Protein AF-A0A3D2IJ37-F1 (afdb_monomer_lite)

Foldseek 3Di:
DPDLLVQQVVVDPDQLDDRPSDDPVRNVVSNCCVDPNLVQCVALDDPQGWGPFWAQQQQDQDQPQQAVCVVPVDNLSGNTHGRHGCVVVVVDADDDPVRPRGDVVVVSCCQVPVHHDYPNHDPSSD

Secondary structure (DSSP, 8-state):
--SHHHHHH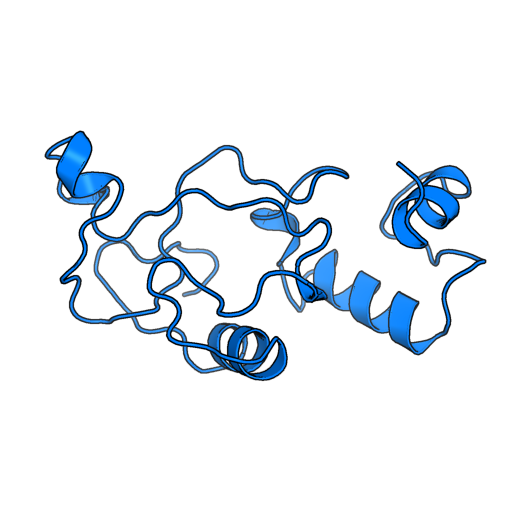TTSSSTTSPPTTS-HHHHHHHHHHHSTTT-GGGTSBTTTTB-SSEE---S-SS-SS-BHHHHH--GGGTTBEE----TTGGGSPSBSTT--BSSHHHHHHIIIII----TT--GGG-

Structure (mmCIF, N/CA/C/O backbone):
data_AF-A0A3D2IJ37-F1
#
_entry.id   AF-A0A3D2IJ37-F1
#
loop_
_atom_site.group_PDB
_atom_site.id
_atom_site.type_symbol
_atom_site.label_atom_id
_atom_site.label_alt_id
_atom_site.label_comp_id
_atom_site.label_asym_id
_atom_site.label_entity_id
_atom_site.label_seq_id
_atom_site.pdbx_PDB_ins_code
_atom_site.Cartn_x
_atom_site.Cartn_y
_atom_site.Cartn_z
_atom_site.occupancy
_atom_site.B_iso_or_equiv
_atom_site.auth_seq_id
_atom_site.auth_comp_id
_atom_site.auth_asym_id
_atom_site.auth_atom_id
_atom_site.pdbx_PDB_model_num
ATOM 1 N N . TYR A 1 1 ? 16.998 7.339 -2.394 1.00 74.50 1 TYR A N 1
ATOM 2 C CA . TYR A 1 1 ? 16.615 7.636 -3.784 1.00 74.50 1 TYR A CA 1
ATOM 3 C C . TYR A 1 1 ? 17.586 6.973 -4.756 1.00 74.50 1 TYR A C 1
ATOM 5 O O . TYR A 1 1 ? 18.330 7.658 -5.442 1.00 74.50 1 TYR A O 1
ATOM 13 N N . GLN A 1 2 ? 17.658 5.644 -4.743 1.00 88.25 2 GLN A N 1
ATOM 14 C CA . GLN A 1 2 ? 18.528 4.859 -5.634 1.00 88.25 2 GLN A CA 1
ATOM 15 C C . GLN A 1 2 ? 17.878 3.520 -6.024 1.00 88.25 2 GLN A C 1
ATOM 17 O O . GLN A 1 2 ? 18.544 2.659 -6.590 1.00 88.25 2 GLN A O 1
ATOM 22 N N . SER A 1 3 ? 16.592 3.314 -5.709 1.00 94.88 3 SER A N 1
ATOM 23 C CA . SER A 1 3 ? 15.903 2.098 -6.133 1.00 94.88 3 SER A CA 1
ATOM 24 C C . SER A 1 3 ? 15.666 2.121 -7.642 1.00 94.88 3 SER A C 1
ATOM 26 O O . SER A 1 3 ? 15.705 3.171 -8.290 1.00 94.88 3 SER A O 1
ATOM 28 N N . LYS A 1 4 ? 15.352 0.954 -8.205 1.00 96.31 4 LYS A N 1
ATOM 29 C CA . LYS A 1 4 ? 14.941 0.841 -9.607 1.00 96.31 4 LYS A CA 1
ATOM 30 C C . LYS A 1 4 ? 13.730 1.734 -9.921 1.00 96.31 4 LYS A C 1
ATOM 32 O O . LYS A 1 4 ? 13.710 2.356 -10.982 1.00 96.31 4 LYS A O 1
ATOM 37 N N . TYR A 1 5 ? 12.791 1.857 -8.974 1.00 96.75 5 TYR A N 1
ATOM 38 C CA . TYR A 1 5 ? 11.664 2.794 -9.048 1.00 96.75 5 TYR A CA 1
ATOM 39 C C . TYR A 1 5 ? 12.139 4.245 -9.166 1.00 96.75 5 TYR A C 1
ATOM 41 O O . TYR A 1 5 ? 11.708 4.942 -10.074 1.00 96.75 5 TYR A O 1
ATOM 49 N N . ASP A 1 6 ? 13.060 4.692 -8.302 1.00 96.25 6 ASP A N 1
ATOM 50 C CA . ASP A 1 6 ? 13.555 6.078 -8.310 1.00 96.25 6 ASP A CA 1
ATOM 51 C C . ASP A 1 6 ? 14.189 6.443 -9.665 1.00 96.25 6 ASP A C 1
ATOM 53 O O . ASP A 1 6 ? 13.949 7.520 -10.211 1.00 96.25 6 ASP A O 1
ATOM 57 N N . VAL A 1 7 ? 14.974 5.517 -10.225 1.00 96.75 7 VAL A N 1
ATOM 58 C CA . VAL A 1 7 ? 15.633 5.685 -11.527 1.00 96.75 7 VAL A CA 1
ATOM 59 C C . VAL A 1 7 ? 14.620 5.719 -12.673 1.00 96.75 7 VAL A C 1
ATOM 61 O O . VAL A 1 7 ? 14.793 6.508 -13.600 1.00 96.75 7 VAL A O 1
ATOM 64 N N . GLY A 1 8 ? 13.577 4.886 -12.626 1.00 96.31 8 GLY A N 1
ATOM 65 C CA . GLY A 1 8 ? 12.520 4.863 -13.641 1.00 96.31 8 GLY A CA 1
ATOM 66 C C . GLY A 1 8 ? 11.612 6.087 -13.569 1.00 96.31 8 GLY A C 1
ATOM 67 O O . GLY A 1 8 ? 11.356 6.733 -14.584 1.00 96.31 8 GLY A O 1
ATOM 68 N N . ARG A 1 9 ? 11.221 6.490 -12.354 1.00 95.62 9 ARG A N 1
ATOM 69 C CA . ARG A 1 9 ? 10.386 7.668 -12.109 1.00 95.62 9 ARG A CA 1
ATOM 70 C C . ARG A 1 9 ? 11.024 8.938 -12.664 1.00 95.62 9 ARG A C 1
ATOM 72 O O . ARG A 1 9 ? 10.310 9.755 -13.232 1.00 95.62 9 ARG A O 1
ATOM 79 N N . ALA A 1 10 ? 12.344 9.090 -12.566 1.00 96.00 10 ALA A N 1
ATOM 80 C CA 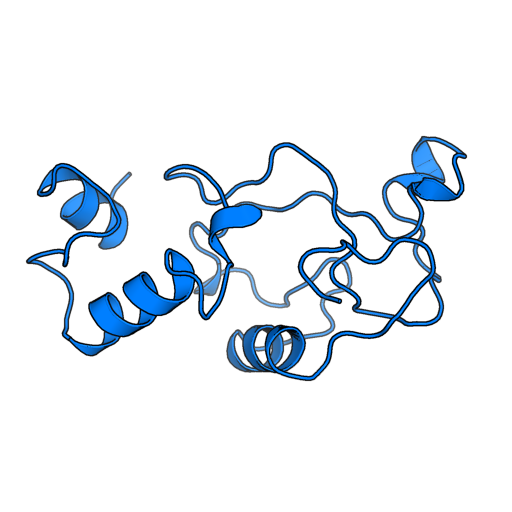. ALA A 1 10 ? 13.062 10.247 -13.104 1.00 96.00 10 ALA A CA 1
ATOM 81 C C . ALA A 1 10 ? 13.074 10.338 -14.647 1.00 96.00 10 ALA A C 1
ATOM 83 O O . ALA A 1 10 ? 13.448 11.378 -15.186 1.00 96.00 10 ALA A O 1
ATOM 84 N N . GLN A 1 11 ? 12.691 9.274 -15.362 1.00 96.50 11 GLN A N 1
ATOM 85 C CA . GLN A 1 11 ? 12.737 9.203 -16.831 1.00 96.50 11 GLN A CA 1
ATOM 86 C C . GLN A 1 11 ? 11.397 9.504 -17.510 1.00 96.50 11 GLN A C 1
ATOM 88 O O . GLN A 1 11 ? 11.342 9.592 -18.736 1.00 96.50 11 GLN A O 1
ATOM 93 N N . VAL A 1 12 ? 10.318 9.652 -16.741 1.00 96.19 12 VAL A N 1
ATOM 94 C CA . VAL A 1 12 ? 8.960 9.837 -17.267 1.00 96.19 12 VAL A CA 1
ATOM 95 C C . VAL A 1 12 ? 8.288 11.056 -16.642 1.00 96.19 12 VAL A C 1
ATOM 97 O O . VAL A 1 12 ? 8.665 11.514 -15.563 1.00 96.19 12 VAL A O 1
ATOM 100 N N . ASN A 1 13 ? 7.261 11.598 -17.293 1.00 94.81 13 ASN A N 1
ATOM 101 C CA . ASN A 1 13 ? 6.550 12.772 -16.780 1.00 94.81 13 ASN A CA 1
ATOM 102 C C . ASN A 1 13 ? 5.529 12.385 -15.698 1.00 94.81 13 ASN A C 1
ATOM 104 O O . ASN A 1 13 ? 5.376 13.108 -14.714 1.00 94.81 13 ASN A O 1
ATOM 108 N N . ASN A 1 14 ? 4.887 11.220 -15.834 1.00 90.19 14 ASN A N 1
ATOM 109 C CA . ASN A 1 14 ? 3.856 10.708 -14.924 1.00 90.19 14 ASN A CA 1
ATOM 110 C C . ASN A 1 14 ? 4.209 9.267 -14.463 1.00 90.19 14 ASN A C 1
ATOM 112 O O . ASN A 1 14 ? 4.613 8.480 -15.322 1.00 90.19 14 ASN A O 1
ATOM 116 N N . PRO A 1 15 ? 4.073 8.904 -13.163 1.00 90.00 15 PRO A N 1
ATOM 117 C CA . PRO A 1 15 ? 4.223 7.521 -12.681 1.00 90.00 15 PRO A CA 1
ATOM 118 C C . PRO A 1 15 ? 3.369 6.471 -13.415 1.00 90.00 15 PRO A C 1
ATOM 120 O O . PRO A 1 15 ? 3.772 5.308 -13.467 1.00 90.00 15 PRO A O 1
ATOM 123 N N . ASP A 1 16 ? 2.252 6.861 -14.033 1.00 88.62 16 ASP A N 1
ATOM 124 C CA . ASP A 1 16 ? 1.390 5.951 -14.800 1.00 88.62 16 ASP A CA 1
ATOM 125 C C . ASP A 1 16 ? 2.075 5.435 -16.077 1.00 88.62 16 ASP A C 1
ATOM 127 O O . ASP A 1 16 ? 1.766 4.353 -16.563 1.00 88.62 16 ASP A O 1
ATOM 131 N N . GLN A 1 17 ? 3.057 6.167 -16.614 1.00 94.50 17 GLN A N 1
ATOM 132 C CA . GLN A 1 17 ? 3.789 5.752 -17.814 1.00 94.50 17 GLN A CA 1
ATOM 133 C C . GLN A 1 17 ? 4.710 4.569 -17.521 1.00 94.50 17 GLN A C 1
ATOM 135 O O . GLN A 1 17 ? 5.298 4.489 -16.443 1.00 94.50 17 GLN A O 1
ATOM 140 N N . ASP A 1 18 ? 4.892 3.680 -18.494 1.00 97.31 18 ASP A N 1
ATOM 141 C CA . ASP A 1 18 ? 5.876 2.603 -18.394 1.00 97.31 18 ASP A CA 1
ATOM 142 C C . ASP A 1 18 ? 7.278 3.155 -18.143 1.00 97.31 18 ASP A C 1
ATOM 144 O O . ASP A 1 18 ? 7.738 4.093 -18.801 1.00 97.31 18 ASP A O 1
ATOM 148 N N . PHE A 1 19 ? 7.968 2.560 -17.174 1.00 98.06 19 PHE A N 1
ATOM 149 C CA . PHE A 1 19 ? 9.339 2.924 -16.862 1.00 98.06 19 PHE A CA 1
ATOM 150 C C . PHE A 1 19 ? 10.269 2.177 -17.825 1.00 98.06 19 PHE A C 1
ATOM 152 O O . PHE A 1 19 ? 10.226 0.945 -17.867 1.00 98.06 19 PHE A O 1
ATOM 159 N N . PRO A 1 20 ? 11.152 2.867 -18.574 1.00 97.62 20 PRO A N 1
ATOM 160 C CA . PRO A 1 20 ? 12.016 2.212 -19.562 1.00 97.62 20 PRO A CA 1
ATOM 161 C C . PRO A 1 20 ? 12.990 1.186 -18.971 1.00 97.62 20 PRO A C 1
ATOM 163 O O . PRO A 1 20 ? 13.501 0.327 -19.682 1.00 97.62 20 PRO A O 1
ATOM 166 N N . ASN A 1 21 ? 13.288 1.296 -17.674 1.00 97.69 21 ASN A N 1
ATOM 167 C CA . ASN A 1 21 ? 14.170 0.382 -16.955 1.00 97.69 21 ASN A CA 1
ATOM 168 C C . ASN A 1 21 ? 13.420 -0.767 -16.263 1.00 97.69 21 ASN A C 1
ATOM 170 O O . ASN A 1 21 ? 14.074 -1.596 -15.632 1.00 97.69 21 ASN A O 1
ATOM 174 N N . TYR A 1 22 ? 12.090 -0.807 -16.328 1.00 98.25 22 TYR A N 1
ATOM 175 C CA . TYR A 1 22 ? 11.274 -1.907 -15.818 1.00 98.25 22 TYR A CA 1
ATOM 176 C C . TYR A 1 22 ? 11.114 -2.993 -16.888 1.00 98.25 22 TYR A C 1
ATOM 178 O O . TYR A 1 22 ? 11.121 -2.724 -18.085 1.00 98.25 22 TYR A O 1
ATOM 186 N N . SER A 1 23 ? 10.984 -4.235 -16.438 1.00 98.56 23 SER A N 1
ATOM 187 C CA . SER A 1 23 ? 10.460 -5.338 -17.238 1.00 98.56 23 SER A CA 1
ATOM 188 C C . SER A 1 23 ? 8.955 -5.175 -17.455 1.00 98.56 23 SER A C 1
ATOM 190 O O . SER A 1 23 ? 8.289 -4.430 -16.732 1.00 98.56 23 SER A O 1
ATOM 192 N N . ASP A 1 24 ? 8.402 -5.939 -18.395 1.00 98.31 24 ASP A N 1
ATOM 193 C CA . ASP A 1 24 ? 6.961 -5.953 -18.663 1.00 98.31 24 ASP A CA 1
ATOM 194 C C . ASP A 1 24 ? 6.145 -6.313 -17.410 1.00 98.31 24 ASP A C 1
ATOM 196 O O . ASP A 1 24 ? 5.110 -5.706 -17.151 1.00 98.31 24 ASP A O 1
ATOM 200 N N . LEU A 1 25 ? 6.632 -7.248 -16.582 1.00 98.19 25 LEU A N 1
ATOM 201 C CA . LEU A 1 25 ? 5.961 -7.633 -15.335 1.00 98.19 25 LEU A CA 1
ATOM 202 C C . LEU A 1 25 ? 6.015 -6.533 -14.271 1.00 98.19 25 LEU A C 1
ATOM 204 O O . LEU A 1 25 ? 5.038 -6.327 -13.555 1.00 98.19 25 LEU A O 1
ATOM 208 N N . GLU A 1 26 ? 7.127 -5.806 -14.167 1.00 98.12 26 GLU A N 1
ATOM 209 C CA . GLU A 1 26 ? 7.234 -4.687 -13.225 1.00 98.12 26 GLU A CA 1
ATOM 210 C C . GLU A 1 26 ? 6.342 -3.516 -13.653 1.00 98.12 26 GLU A C 1
ATOM 212 O O . GLU A 1 26 ? 5.714 -2.887 -12.802 1.00 98.12 26 GLU A O 1
ATOM 217 N N . ASN A 1 27 ? 6.241 -3.238 -14.958 1.00 98.00 27 ASN A N 1
ATOM 218 C CA . ASN A 1 27 ? 5.307 -2.235 -15.473 1.00 98.00 27 ASN A CA 1
ATOM 219 C C . ASN A 1 27 ? 3.848 -2.676 -15.304 1.00 98.00 27 ASN A C 1
ATOM 221 O O . ASN A 1 27 ? 3.032 -1.859 -14.892 1.00 98.00 27 ASN A O 1
ATOM 225 N N . LEU A 1 28 ? 3.531 -3.960 -15.500 1.00 96.81 28 LEU A N 1
ATOM 226 C CA . LEU A 1 28 ? 2.199 -4.500 -15.218 1.00 96.81 28 LEU A CA 1
ATOM 227 C C . LEU A 1 28 ? 1.826 -4.365 -13.733 1.00 96.81 28 LEU A C 1
ATOM 229 O O . LEU A 1 28 ? 0.731 -3.916 -13.410 1.00 96.81 28 LEU A O 1
ATOM 233 N N . GLY A 1 29 ? 2.732 -4.724 -12.819 1.00 96.44 29 GLY A N 1
ATOM 234 C CA . GLY A 1 29 ? 2.508 -4.549 -11.382 1.00 96.44 29 GLY A CA 1
ATOM 235 C C . GLY A 1 29 ? 2.333 -3.076 -11.003 1.00 96.44 29 GLY A C 1
ATOM 236 O O . GLY A 1 29 ? 1.447 -2.738 -10.221 1.00 96.44 29 GLY A O 1
ATOM 237 N N . LYS A 1 30 ? 3.126 -2.185 -11.610 1.00 95.81 30 LYS A N 1
ATOM 238 C CA . LYS A 1 30 ? 2.992 -0.731 -11.455 1.00 95.81 30 LYS A CA 1
ATOM 239 C C . LYS A 1 30 ? 1.630 -0.233 -11.949 1.00 95.81 30 LYS A C 1
ATOM 241 O O . LYS A 1 30 ? 0.996 0.548 -11.252 1.00 95.81 30 LYS A O 1
ATOM 246 N N . ASP A 1 31 ? 1.173 -0.687 -13.111 1.00 95.44 31 ASP A N 1
ATOM 247 C CA . ASP A 1 31 ? -0.140 -0.330 -13.660 1.00 95.44 31 ASP A CA 1
ATOM 248 C C . ASP A 1 31 ? -1.283 -0.794 -12.746 1.00 95.44 31 ASP A C 1
ATOM 250 O O . ASP A 1 31 ? -2.199 -0.030 -12.467 1.00 95.44 31 ASP A O 1
ATOM 254 N N . ILE A 1 32 ? -1.193 -1.995 -12.167 1.00 95.25 32 ILE A N 1
ATOM 255 C CA . ILE A 1 32 ? -2.165 -2.460 -11.162 1.00 95.25 32 ILE A CA 1
ATOM 256 C C . ILE A 1 32 ? -2.132 -1.576 -9.906 1.00 95.25 32 ILE A C 1
ATOM 258 O O . ILE A 1 32 ? -3.185 -1.267 -9.353 1.00 95.25 32 ILE A O 1
ATOM 262 N N . PHE A 1 33 ? -0.939 -1.171 -9.463 1.00 95.81 33 PHE A N 1
ATOM 263 C CA . PHE A 1 33 ? -0.746 -0.376 -8.251 1.00 95.81 33 PHE A CA 1
ATOM 264 C C . PHE A 1 33 ? -1.292 1.055 -8.371 1.00 95.81 33 PHE A C 1
ATOM 266 O O . PHE A 1 33 ? -1.938 1.549 -7.445 1.00 95.81 33 PHE A O 1
ATOM 273 N N . PHE A 1 34 ? -0.994 1.731 -9.486 1.00 92.94 34 PHE A N 1
ATOM 274 C CA . PHE A 1 34 ? -1.403 3.118 -9.741 1.00 92.94 34 PHE A CA 1
ATOM 275 C C . PHE A 1 34 ? -2.772 3.228 -10.425 1.00 92.94 34 PHE A C 1
ATOM 277 O O . PHE A 1 34 ? -3.438 4.254 -10.299 1.00 92.94 34 PHE A O 1
ATOM 284 N N . GLY A 1 35 ? -3.200 2.184 -11.132 1.00 86.25 35 GLY A N 1
ATOM 285 C CA . GLY A 1 35 ? -4.485 2.117 -11.812 1.00 86.25 35 GLY A CA 1
ATOM 286 C C . GLY A 1 35 ? -5.634 1.664 -10.908 1.00 86.25 35 GLY A C 1
ATOM 287 O O . GLY A 1 35 ? -5.451 1.185 -9.791 1.00 86.25 35 GLY A O 1
ATOM 288 N N . GLY A 1 36 ? -6.853 1.748 -11.444 1.00 79.56 36 GLY A N 1
ATOM 289 C CA . GLY A 1 36 ? -8.097 1.459 -10.715 1.00 79.56 36 GLY A CA 1
ATOM 290 C C . GLY A 1 36 ? -8.410 -0.023 -10.485 1.00 79.56 36 GLY A C 1
ATOM 291 O O . GLY A 1 36 ? -9.559 -0.366 -10.235 1.00 79.56 36 GLY A O 1
ATOM 292 N N . ARG A 1 37 ? -7.436 -0.926 -10.672 1.00 82.00 37 ARG A N 1
ATOM 293 C CA . ARG A 1 37 ? -7.627 -2.366 -10.426 1.00 82.00 37 ARG A CA 1
ATOM 294 C C . ARG A 1 37 ? -7.133 -2.777 -9.046 1.00 82.00 37 ARG A C 1
ATOM 296 O O . ARG A 1 37 ? -7.781 -3.598 -8.409 1.00 82.00 37 ARG A O 1
ATOM 303 N N . GLY A 1 38 ? -5.973 -2.267 -8.634 1.00 83.56 38 GLY A N 1
ATOM 304 C CA . GLY A 1 38 ? -5.429 -2.494 -7.298 1.00 83.56 38 GLY A CA 1
ATOM 305 C C . GLY A 1 38 ? -5.699 -1.340 -6.335 1.00 83.56 38 GLY A C 1
ATOM 306 O O . GLY A 1 38 ? -5.652 -1.562 -5.130 1.00 83.56 38 GLY A O 1
ATOM 307 N N . ASP A 1 39 ? -5.933 -0.122 -6.847 1.00 88.56 39 ASP A N 1
ATOM 308 C CA . ASP A 1 39 ? -6.205 1.104 -6.074 1.00 88.56 39 ASP A CA 1
ATOM 309 C C . ASP A 1 39 ? -5.209 1.383 -4.928 1.00 88.56 39 ASP A C 1
ATOM 311 O O . ASP A 1 39 ? -5.454 2.184 -4.022 1.00 88.56 39 ASP A O 1
ATOM 315 N N . CYS A 1 40 ? -4.020 0.777 -4.985 1.00 95.12 40 CYS A N 1
ATOM 316 C CA . CYS A 1 40 ? -3.032 0.824 -3.913 1.00 95.12 40 CYS A CA 1
ATOM 317 C C . CYS A 1 40 ? -2.532 2.259 -3.694 1.00 95.12 40 CYS A C 1
ATOM 319 O O . CYS A 1 40 ? -2.347 2.707 -2.557 1.00 95.12 40 CYS A O 1
ATOM 321 N N . ALA A 1 41 ? -2.366 3.002 -4.793 1.00 94.25 41 ALA A N 1
ATOM 322 C CA . ALA A 1 41 ? -1.921 4.390 -4.798 1.00 94.25 41 ALA A CA 1
ATOM 323 C C . ALA A 1 41 ? -2.922 5.377 -4.165 1.00 94.25 41 ALA A C 1
ATOM 325 O O . ALA A 1 41 ? -2.528 6.506 -3.871 1.00 94.25 41 ALA A O 1
ATOM 326 N N . GLN A 1 42 ? -4.175 4.977 -3.898 1.00 93.00 42 GLN A N 1
ATOM 327 C CA . GLN A 1 42 ? -5.144 5.817 -3.173 1.00 93.00 42 GLN A CA 1
ATOM 328 C C . GLN A 1 42 ? -4.745 6.031 -1.706 1.00 93.00 42 GLN A C 1
ATOM 330 O O . GLN A 1 42 ? -5.054 7.067 -1.119 1.00 93.00 42 GLN A O 1
ATOM 335 N N . CYS A 1 43 ? -4.043 5.059 -1.115 1.00 95.19 43 CYS A N 1
ATOM 336 C CA . CYS A 1 43 ? -3.538 5.131 0.257 1.00 95.19 43 CYS A CA 1
ATOM 337 C C . CYS A 1 43 ? -2.010 5.271 0.291 1.00 95.19 43 CYS A C 1
ATOM 339 O O . CYS A 1 43 ? -1.472 6.030 1.096 1.00 95.19 43 CYS A O 1
ATOM 341 N N . HIS A 1 44 ? -1.296 4.579 -0.598 1.00 96.00 44 HIS A N 1
ATOM 342 C CA . HIS A 1 44 ? 0.162 4.630 -0.700 1.00 96.00 44 HIS A CA 1
ATOM 343 C C . HIS A 1 44 ? 0.608 5.712 -1.683 1.00 96.00 44 HIS A C 1
ATOM 345 O O . HIS A 1 44 ? 1.092 5.437 -2.780 1.00 96.00 44 HIS A O 1
ATOM 351 N N . THR A 1 45 ? 0.430 6.961 -1.266 1.00 92.12 45 THR A N 1
ATOM 352 C CA . THR A 1 45 ? 0.598 8.133 -2.129 1.00 92.12 45 THR A CA 1
ATOM 353 C C . THR A 1 45 ? 2.051 8.599 -2.240 1.00 92.12 45 THR A C 1
ATOM 355 O O . THR A 1 45 ? 2.908 8.243 -1.421 1.00 92.12 45 THR A O 1
ATOM 358 N N . SER A 1 46 ? 2.305 9.493 -3.206 1.00 90.12 46 SER A N 1
ATOM 359 C CA . SER A 1 46 ? 3.617 10.085 -3.516 1.00 90.12 46 SER A CA 1
ATOM 360 C C . SER A 1 46 ? 4.692 9.053 -3.881 1.00 90.12 46 SER A C 1
ATOM 362 O O . SER A 1 46 ? 4.506 7.847 -3.758 1.00 90.12 46 SER A O 1
ATOM 364 N N . ASP A 1 47 ? 5.884 9.521 -4.250 1.00 92.31 47 ASP A N 1
ATOM 365 C CA . ASP A 1 47 ? 7.030 8.630 -4.464 1.00 92.31 47 ASP A CA 1
ATOM 366 C C . ASP A 1 47 ? 7.550 8.000 -3.157 1.00 92.31 47 ASP A C 1
ATOM 368 O O . ASP A 1 47 ? 8.463 7.176 -3.184 1.00 92.31 47 ASP A O 1
ATOM 372 N N . LEU A 1 48 ? 7.024 8.378 -1.987 1.00 93.44 48 LEU A N 1
ATOM 373 C CA . LEU A 1 48 ? 7.345 7.739 -0.709 1.00 93.44 48 LEU A CA 1
ATOM 374 C C . LEU A 1 48 ? 6.386 6.599 -0.345 1.00 93.44 48 LEU A C 1
ATOM 376 O O . LEU A 1 48 ? 6.678 5.881 0.613 1.00 93.44 48 LEU A O 1
ATOM 380 N N . PHE A 1 49 ? 5.296 6.403 -1.096 1.00 96.31 49 PHE A N 1
ATOM 381 C CA . PHE A 1 49 ? 4.294 5.355 -0.862 1.00 96.31 49 PHE A CA 1
ATOM 382 C C . PHE A 1 49 ? 3.752 5.335 0.568 1.00 96.31 49 PHE A C 1
ATOM 384 O O . PHE A 1 49 ? 3.589 4.277 1.174 1.00 96.31 49 PHE A O 1
ATOM 391 N N . VAL A 1 50 ? 3.540 6.523 1.124 1.00 95.94 50 VAL A N 1
ATOM 392 C CA . VAL A 1 50 ? 3.091 6.754 2.498 1.00 95.94 50 VAL A CA 1
ATOM 393 C C . VAL A 1 50 ? 1.746 7.469 2.442 1.00 95.94 50 VAL A C 1
ATOM 395 O O . VAL A 1 50 ? 1.530 8.317 1.573 1.00 95.94 50 VAL A O 1
ATOM 398 N N . GLY A 1 51 ? 0.838 7.114 3.344 1.00 94.81 51 GLY A N 1
ATOM 399 C CA . GLY A 1 51 ? -0.433 7.822 3.483 1.00 94.81 51 GLY A CA 1
ATOM 400 C C . GLY A 1 51 ? -0.338 8.965 4.487 1.00 94.81 51 GLY A C 1
ATOM 401 O O . GLY A 1 51 ? 0.501 8.960 5.393 1.00 94.81 51 GLY A O 1
ATOM 402 N N . ASP A 1 52 ? -1.214 9.946 4.321 1.00 91.62 52 ASP A N 1
ATOM 403 C CA . ASP A 1 52 ? -1.387 11.098 5.208 1.00 91.62 52 ASP A CA 1
ATOM 404 C C . ASP A 1 52 ? -2.384 10.836 6.351 1.00 91.62 52 ASP A C 1
ATOM 406 O O . ASP A 1 52 ? -2.308 11.480 7.397 1.00 91.62 52 ASP A O 1
ATOM 410 N N . GLU A 1 53 ? -3.265 9.850 6.187 1.00 94.06 53 GLU A N 1
ATOM 411 C CA . GLU A 1 53 ? -4.271 9.453 7.172 1.00 94.06 53 GLU A CA 1
ATOM 412 C C . GLU A 1 53 ? -4.081 8.008 7.653 1.00 94.06 53 GLU A C 1
ATOM 414 O O . GLU A 1 53 ? -3.546 7.144 6.952 1.00 94.06 53 GLU A O 1
ATOM 419 N N . ALA A 1 54 ? -4.552 7.730 8.872 1.00 97.25 54 ALA A N 1
ATOM 420 C CA . ALA A 1 54 ? -4.665 6.366 9.371 1.00 97.25 54 ALA A CA 1
ATOM 421 C C . ALA A 1 54 ? -5.879 5.666 8.742 1.00 97.25 54 ALA A C 1
ATOM 423 O O . ALA A 1 54 ? -6.939 6.273 8.570 1.00 97.25 54 ALA A O 1
ATOM 424 N N . ARG A 1 55 ? -5.733 4.380 8.421 1.00 97.50 55 ARG A N 1
ATOM 425 C CA . ARG A 1 55 ? -6.719 3.583 7.681 1.00 97.50 55 ARG A CA 1
ATOM 426 C C . ARG A 1 55 ? -6.939 2.242 8.368 1.00 97.50 55 ARG A C 1
ATOM 428 O O . ARG A 1 55 ? -6.016 1.710 8.980 1.00 97.50 55 ARG A O 1
ATOM 435 N N . ASN A 1 56 ? -8.147 1.705 8.252 1.00 98.19 56 ASN A N 1
ATOM 436 C CA . ASN A 1 56 ? -8.452 0.326 8.615 1.00 98.19 56 ASN A CA 1
ATOM 437 C C . ASN A 1 56 ? -8.510 -0.485 7.317 1.00 98.19 56 ASN A C 1
ATOM 439 O O . ASN A 1 56 ? -9.367 -0.229 6.473 1.00 98.19 56 ASN A O 1
ATOM 443 N N . ASN A 1 57 ? -7.578 -1.423 7.150 1.00 97.31 57 ASN A N 1
ATOM 444 C CA . ASN A 1 57 ? -7.473 -2.263 5.957 1.00 97.31 57 ASN A CA 1
ATOM 445 C C . ASN A 1 57 ? -8.208 -3.609 6.089 1.00 97.31 57 ASN A C 1
ATOM 447 O O . ASN A 1 57 ? -7.991 -4.505 5.275 1.00 97.31 57 ASN A O 1
ATOM 451 N N . GLY A 1 58 ? -9.038 -3.774 7.122 1.00 97.81 58 GLY A N 1
ATOM 452 C CA . GLY A 1 58 ? -9.904 -4.935 7.294 1.00 97.81 58 GLY A CA 1
ATOM 453 C C . GLY A 1 58 ? -9.183 -6.220 7.690 1.00 97.81 58 GLY A C 1
ATOM 454 O O . GLY A 1 58 ? -9.637 -7.287 7.298 1.00 97.81 58 GLY A O 1
ATOM 455 N N . LEU A 1 59 ? -8.074 -6.159 8.439 1.00 97.56 59 LEU A N 1
ATOM 456 C CA . LEU A 1 59 ? -7.408 -7.373 8.949 1.00 97.56 59 LEU A CA 1
ATOM 457 C C . LEU A 1 59 ? -8.319 -8.222 9.844 1.00 97.56 59 LEU A C 1
ATOM 459 O O . LEU A 1 59 ? -8.220 -9.447 9.826 1.00 97.56 59 LEU A O 1
ATOM 463 N N . ASP A 1 60 ? -9.205 -7.580 10.610 1.00 97.25 60 ASP A N 1
ATOM 464 C CA . ASP A 1 60 ? -10.062 -8.243 11.588 1.00 97.25 60 ASP A CA 1
ATOM 465 C C . ASP A 1 60 ? -11.491 -7.692 11.551 1.00 97.25 60 ASP A C 1
ATOM 467 O O . ASP A 1 60 ? -11.715 -6.482 11.588 1.00 97.25 60 ASP A O 1
ATOM 471 N N . ALA A 1 61 ? -12.480 -8.590 11.573 1.00 96.38 61 ALA A N 1
ATOM 472 C CA . ALA A 1 61 ? -13.881 -8.214 11.789 1.00 96.38 61 ALA A CA 1
ATOM 473 C C . ALA A 1 61 ? -14.138 -7.753 13.238 1.00 96.38 61 ALA A C 1
ATOM 475 O O . ALA A 1 61 ? -15.037 -6.953 13.506 1.00 96.38 61 ALA A O 1
ATOM 476 N N . VAL A 1 62 ? -13.345 -8.268 14.186 1.00 97.06 62 VAL A N 1
ATOM 477 C CA . VAL A 1 62 ? -13.409 -7.937 15.614 1.00 97.06 62 VAL A CA 1
ATOM 478 C C . VAL A 1 62 ? -12.100 -7.271 16.019 1.00 97.06 62 VAL A C 1
ATOM 480 O O . VAL A 1 62 ? -11.072 -7.927 16.145 1.00 97.06 62 VAL A O 1
ATOM 483 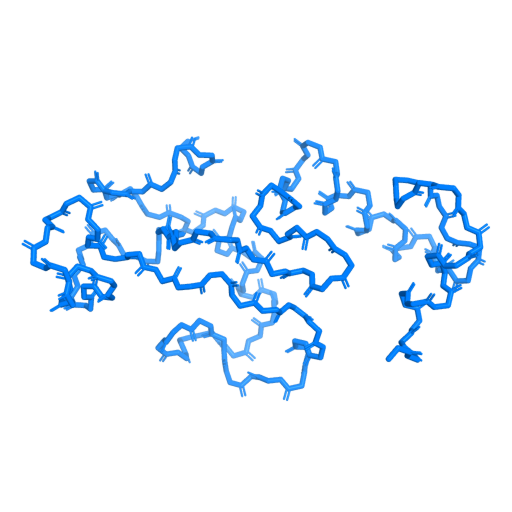N N . LEU A 1 63 ? -12.157 -5.959 16.236 1.00 97.12 63 LEU A N 1
ATOM 484 C CA . LEU A 1 63 ? -10.986 -5.135 16.528 1.00 97.12 63 LEU A CA 1
ATOM 485 C C . LEU A 1 63 ? -10.550 -5.315 17.987 1.00 9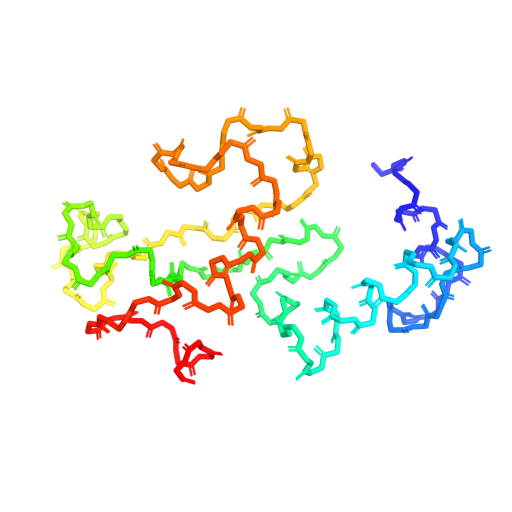7.12 63 LEU A C 1
ATOM 487 O O . LEU A 1 63 ? -11.238 -4.869 18.908 1.00 97.12 63 LEU A O 1
ATOM 491 N N . THR A 1 64 ? -9.413 -5.976 18.193 1.00 95.94 64 THR A N 1
ATOM 492 C CA . THR A 1 64 ? -8.791 -6.169 19.513 1.00 95.94 64 THR A CA 1
ATOM 493 C C . THR A 1 64 ? -7.685 -5.149 19.768 1.00 95.94 64 THR A C 1
ATOM 495 O O . THR A 1 64 ? -7.632 -4.576 20.857 1.00 95.94 64 THR A O 1
ATOM 498 N N . ASP A 1 65 ? -6.856 -4.866 18.760 1.00 97.62 65 ASP A N 1
ATOM 499 C CA . ASP A 1 65 ? -6.007 -3.678 18.722 1.00 97.62 65 ASP A CA 1
ATOM 500 C C . ASP A 1 65 ? -6.795 -2.513 18.107 1.00 97.62 65 ASP A C 1
ATOM 502 O O . ASP A 1 65 ? -7.252 -2.560 16.962 1.00 97.62 65 ASP A O 1
ATOM 506 N N . LEU A 1 66 ? -6.997 -1.457 18.896 1.00 98.12 66 LEU A N 1
ATOM 507 C CA . LEU A 1 66 ? -7.765 -0.292 18.466 1.00 98.12 66 LEU A CA 1
ATOM 508 C C . LEU A 1 66 ? -6.922 0.707 17.664 1.00 98.12 66 LEU A C 1
ATOM 510 O O . LEU A 1 66 ? -7.501 1.646 17.114 1.00 98.12 66 LEU A O 1
ATOM 514 N N . GLY A 1 67 ? -5.598 0.536 17.584 1.00 98.00 67 GLY A N 1
ATOM 515 C CA . GLY A 1 67 ? -4.711 1.440 16.859 1.00 98.00 67 GLY A CA 1
ATOM 516 C C . GLY A 1 67 ? -4.901 2.896 17.293 1.00 98.00 67 GLY A C 1
ATOM 517 O O . GLY A 1 67 ? -4.826 3.227 18.480 1.00 98.00 67 GLY A O 1
ATOM 518 N N . LEU A 1 68 ? -5.196 3.779 16.335 1.00 98.38 68 LEU A N 1
ATOM 519 C CA . LEU A 1 68 ? -5.469 5.197 16.591 1.00 98.38 68 LEU A CA 1
ATOM 520 C C . LEU A 1 68 ? -6.602 5.415 17.612 1.00 98.38 68 LEU A C 1
ATOM 522 O O . LEU A 1 68 ? -6.507 6.331 18.430 1.00 98.38 68 LEU A O 1
ATOM 526 N N . GLY A 1 69 ? -7.628 4.559 17.624 1.00 98.38 69 GLY A N 1
ATOM 527 C CA . GLY A 1 69 ? -8.752 4.651 18.559 1.00 98.38 69 GLY A CA 1
ATOM 528 C C . GLY A 1 69 ? -8.342 4.541 20.031 1.00 98.38 69 GLY A C 1
ATOM 529 O O . GLY A 1 69 ? -8.921 5.223 20.876 1.00 98.38 69 GLY A O 1
ATOM 530 N N . ALA A 1 70 ? -7.287 3.779 20.351 1.00 98.31 70 ALA A N 1
ATOM 531 C CA . ALA A 1 70 ? -6.749 3.715 21.716 1.00 98.31 70 ALA A CA 1
ATOM 532 C C . ALA A 1 70 ? -6.106 5.040 22.163 1.00 98.31 70 ALA A C 1
ATOM 534 O O . ALA A 1 70 ? -6.046 5.325 23.358 1.00 98.31 70 ALA A O 1
ATOM 535 N N . VAL A 1 71 ? -5.626 5.848 21.213 1.00 98.06 71 VAL A N 1
ATOM 536 C CA . VAL A 1 71 ? -4.981 7.141 21.478 1.00 98.06 71 VAL A CA 1
ATOM 537 C C . VAL A 1 71 ? -6.013 8.264 21.550 1.00 98.06 71 VAL A C 1
ATOM 539 O O . VAL A 1 71 ? -5.938 9.113 22.436 1.00 98.06 71 VAL A O 1
ATOM 542 N N . THR A 1 72 ? -6.973 8.287 20.621 1.00 98.31 72 THR A N 1
ATOM 543 C CA . THR A 1 72 ? -7.965 9.369 20.516 1.00 98.31 72 THR A CA 1
ATOM 544 C C . THR A 1 72 ? -9.170 9.169 21.435 1.00 98.31 72 THR A C 1
ATOM 546 O O . THR A 1 72 ? -9.826 10.144 21.799 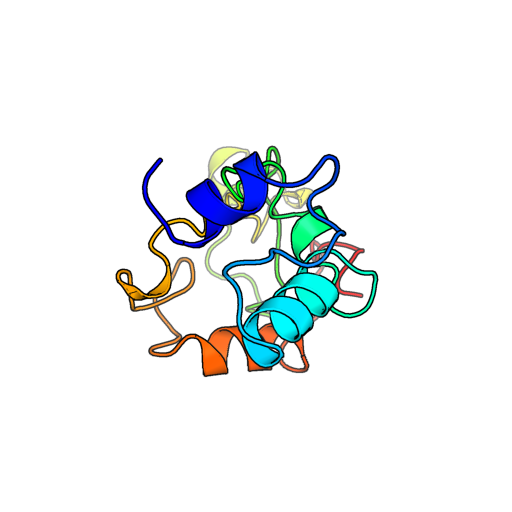1.00 98.31 72 THR A O 1
ATOM 549 N N . GLY A 1 73 ? -9.489 7.922 21.799 1.00 97.94 73 GLY A N 1
ATOM 550 C CA . GLY A 1 73 ? -10.714 7.556 22.516 1.00 97.94 73 GLY A CA 1
ATOM 551 C C . GLY A 1 73 ? -11.987 7.623 21.661 1.00 97.94 73 GLY A C 1
ATOM 552 O O . GLY A 1 73 ? -13.086 7.440 22.184 1.00 97.94 73 GLY A O 1
ATOM 553 N N . ASN A 1 74 ? -11.866 7.891 20.358 1.00 98.12 74 ASN A N 1
ATOM 554 C CA . ASN A 1 74 ? -12.986 7.957 19.428 1.00 98.12 74 ASN A CA 1
ATOM 555 C C . ASN A 1 74 ? -13.195 6.599 18.749 1.00 98.12 74 ASN A C 1
ATOM 557 O O . ASN A 1 74 ? -12.320 6.114 18.036 1.00 98.12 74 ASN A O 1
ATOM 561 N N . ALA A 1 75 ? -14.386 6.020 18.901 1.00 97.69 75 ALA A N 1
ATOM 562 C CA . ALA A 1 75 ? -14.717 4.724 18.310 1.00 97.69 75 ALA A CA 1
ATOM 563 C C . ALA A 1 75 ? -14.620 4.706 16.772 1.00 97.69 75 ALA A C 1
ATOM 565 O O . ALA A 1 75 ? -14.352 3.655 16.196 1.00 97.69 75 ALA A O 1
ATOM 566 N N . ASN A 1 76 ? -14.770 5.860 16.109 1.00 97.38 76 ASN A N 1
ATOM 567 C CA . ASN A 1 76 ? -14.605 5.977 14.656 1.00 97.38 76 ASN A CA 1
ATOM 568 C C . ASN A 1 76 ? -13.145 5.814 14.196 1.00 97.38 76 ASN A C 1
ATOM 570 O O . ASN A 1 76 ? -12.902 5.720 12.994 1.00 97.38 76 ASN A O 1
ATOM 574 N N . ASP A 1 77 ? -12.181 5.791 15.119 1.00 98.31 77 ASP A N 1
ATOM 575 C CA . ASP A 1 77 ? -10.758 5.584 14.831 1.00 98.31 77 ASP A CA 1
ATOM 576 C C . ASP A 1 77 ? -10.266 4.174 15.177 1.00 98.31 77 ASP A C 1
ATOM 578 O O . ASP A 1 77 ? -9.093 3.862 14.964 1.00 98.31 77 ASP A O 1
ATOM 582 N N . ASN A 1 78 ? -11.147 3.310 15.686 1.00 98.50 78 ASN A N 1
ATOM 583 C CA . ASN A 1 78 ? -10.787 1.944 16.048 1.00 98.50 78 ASN A CA 1
ATOM 584 C C . ASN A 1 78 ? -10.258 1.172 14.835 1.00 98.50 78 ASN A C 1
ATOM 586 O O . ASN A 1 78 ? -10.839 1.234 13.752 1.00 98.50 78 ASN A O 1
ATOM 590 N N . GLY A 1 79 ? -9.166 0.433 15.029 1.00 98.19 79 GLY A N 1
ATOM 591 C CA . GLY A 1 79 ? -8.542 -0.402 13.999 1.00 98.19 79 GLY A CA 1
ATOM 592 C C . GLY A 1 79 ? -7.825 0.390 12.905 1.00 98.19 79 GLY A C 1
ATOM 593 O O . GLY A 1 79 ? -7.348 -0.201 11.939 1.00 98.19 79 GLY A O 1
ATOM 594 N N . LYS A 1 80 ? -7.744 1.724 13.020 1.00 98.56 80 LYS A N 1
ATOM 595 C CA . LYS A 1 80 ? -6.990 2.539 12.069 1.00 98.56 80 LYS A CA 1
ATOM 596 C C . LYS A 1 80 ? -5.518 2.576 12.447 1.00 98.56 80 LYS A C 1
ATOM 598 O O . LYS A 1 80 ? -5.159 2.975 13.556 1.00 98.56 80 LYS A O 1
ATOM 603 N N . PHE A 1 81 ? -4.666 2.267 11.479 1.00 98.50 81 PHE A N 1
ATOM 604 C CA . PHE A 1 81 ? -3.216 2.342 11.604 1.00 98.50 81 PHE A CA 1
ATOM 605 C C . PHE A 1 81 ? -2.636 3.281 10.560 1.00 98.50 81 PHE A C 1
ATOM 607 O O . PHE A 1 81 ? -3.226 3.530 9.508 1.00 98.50 81 PHE A O 1
ATOM 614 N N . LYS A 1 82 ? -1.457 3.826 10.856 1.00 97.19 82 LYS A N 1
ATOM 615 C CA . LYS A 1 82 ? -0.719 4.645 9.898 1.00 97.19 82 LYS A CA 1
ATOM 616 C C . LYS A 1 82 ? -0.414 3.823 8.643 1.00 97.19 82 LYS A C 1
ATOM 618 O O . LYS A 1 82 ? 0.155 2.739 8.745 1.00 97.19 82 LYS A O 1
ATOM 623 N N . VAL A 1 83 ? -0.686 4.390 7.471 1.00 97.31 83 VAL A N 1
ATOM 624 C CA . VAL A 1 83 ? -0.230 3.829 6.196 1.00 97.31 83 VAL A CA 1
ATOM 625 C C . VAL A 1 83 ? 1.278 4.064 6.065 1.00 97.31 83 VAL A C 1
ATOM 627 O O . VAL A 1 83 ? 1.731 5.167 5.749 1.00 97.31 83 VAL A O 1
ATOM 630 N N . GLY A 1 84 ? 2.067 3.040 6.395 1.00 95.50 84 GLY A N 1
ATOM 631 C CA . GLY A 1 84 ? 3.529 3.071 6.333 1.00 95.50 84 GLY A CA 1
ATOM 632 C C . GLY A 1 84 ? 4.072 3.195 4.906 1.00 95.50 84 GLY A C 1
ATOM 633 O O . GLY A 1 84 ? 3.380 2.899 3.936 1.00 95.50 84 GLY A O 1
ATOM 634 N N . SER A 1 85 ? 5.329 3.634 4.785 1.00 96.56 85 SER A N 1
ATOM 635 C CA . SER A 1 85 ? 6.021 3.661 3.491 1.00 96.56 85 SER A CA 1
ATOM 636 C C . SER A 1 85 ? 6.269 2.240 2.989 1.00 96.56 85 SER A C 1
ATOM 638 O O . SER A 1 85 ? 6.717 1.393 3.756 1.00 96.56 85 SER A O 1
ATOM 640 N N . LEU A 1 86 ? 6.068 2.012 1.689 1.00 97.69 86 LEU A N 1
ATOM 641 C CA . LEU A 1 86 ? 6.428 0.751 1.026 1.00 97.69 86 LEU A CA 1
ATOM 642 C C . LEU A 1 86 ? 7.882 0.711 0.525 1.00 97.69 86 LEU A C 1
ATOM 644 O O . LEU A 1 86 ? 8.306 -0.240 -0.135 1.00 97.69 86 LEU A O 1
ATOM 648 N N . ARG A 1 87 ? 8.690 1.737 0.814 1.00 96.75 87 ARG A N 1
ATOM 649 C CA . ARG A 1 87 ? 10.113 1.706 0.462 1.00 96.75 87 ARG A CA 1
ATOM 650 C C . ARG A 1 87 ? 10.827 0.644 1.292 1.00 96.75 87 ARG A C 1
ATOM 652 O O . ARG A 1 87 ? 10.783 0.683 2.515 1.00 96.75 87 ARG A O 1
ATOM 659 N N . ASN A 1 88 ? 11.550 -0.240 0.604 1.00 96.38 88 ASN A N 1
ATOM 660 C CA . ASN A 1 88 ? 12.224 -1.409 1.180 1.00 96.38 88 ASN A CA 1
ATOM 661 C C . ASN A 1 88 ? 11.274 -2.455 1.782 1.00 96.38 88 ASN A C 1
ATOM 663 O O . ASN A 1 88 ? 11.734 -3.255 2.588 1.00 96.38 88 ASN A O 1
ATOM 667 N N . ILE A 1 89 ? 9.990 -2.472 1.401 1.00 97.81 89 ILE A N 1
ATOM 668 C CA . ILE A 1 89 ? 9.004 -3.370 2.020 1.00 97.81 89 ILE A CA 1
ATOM 669 C C . ILE A 1 89 ? 9.415 -4.849 1.942 1.00 97.81 89 ILE A C 1
ATOM 671 O O . ILE A 1 89 ? 9.253 -5.582 2.906 1.00 97.81 89 ILE A O 1
ATOM 675 N N . GLU A 1 90 ? 10.064 -5.282 0.861 1.00 96.81 90 GLU A N 1
ATOM 676 C CA . GLU A 1 90 ? 10.580 -6.654 0.712 1.00 96.81 90 GLU A CA 1
ATOM 677 C C . GLU A 1 90 ? 11.585 -7.060 1.815 1.00 96.81 90 GLU A C 1
ATOM 679 O O . GLU A 1 90 ? 11.765 -8.241 2.088 1.00 96.81 90 GLU A O 1
ATOM 684 N N . LEU A 1 91 ? 12.214 -6.095 2.496 1.00 97.25 91 LEU A N 1
ATOM 685 C CA . LEU A 1 91 ? 13.241 -6.322 3.520 1.00 97.25 91 LEU A CA 1
ATOM 686 C C . LEU A 1 91 ? 12.715 -6.228 4.959 1.00 97.25 91 LEU A C 1
ATOM 688 O O . LEU A 1 91 ? 13.511 -6.264 5.897 1.00 97.25 91 LEU A O 1
ATOM 692 N N . THR A 1 92 ? 11.407 -6.041 5.148 1.00 97.56 92 THR A N 1
ATOM 693 C CA . THR A 1 92 ? 10.821 -5.716 6.458 1.00 97.56 92 THR A CA 1
ATOM 694 C C . THR A 1 92 ? 9.756 -6.707 6.905 1.00 97.56 92 THR A C 1
ATOM 696 O O . THR A 1 92 ? 8.847 -6.316 7.629 1.00 97.56 92 THR A O 1
ATOM 699 N N . ALA A 1 93 ? 9.844 -7.965 6.469 1.00 97.00 93 ALA A N 1
ATOM 700 C CA . ALA A 1 93 ? 9.018 -9.023 7.039 1.00 97.00 93 ALA A CA 1
ATOM 701 C C . ALA A 1 93 ? 9.260 -9.146 8.567 1.00 97.00 93 ALA A C 1
ATOM 703 O O . ALA A 1 93 ? 10.386 -8.904 9.026 1.00 97.00 93 ALA A O 1
ATOM 704 N N . PRO A 1 94 ? 8.245 -9.545 9.354 1.00 98.44 94 PRO A N 1
ATOM 705 C CA . PRO A 1 94 ? 6.871 -9.829 8.930 1.00 98.44 94 PRO A CA 1
ATOM 706 C C . PRO A 1 94 ? 6.032 -8.554 8.715 1.00 98.44 94 PRO A C 1
ATOM 708 O O . PRO A 1 94 ? 6.398 -7.461 9.149 1.00 98.44 94 PRO A O 1
ATOM 711 N N . TYR A 1 95 ? 4.898 -8.691 8.030 1.00 98.62 95 TYR A N 1
ATOM 712 C CA . TYR A 1 95 ? 4.051 -7.586 7.574 1.00 98.62 95 TYR A CA 1
ATOM 713 C C . TYR A 1 95 ? 2.822 -7.362 8.457 1.00 98.62 95 TYR A C 1
ATOM 715 O O . TYR A 1 95 ? 2.401 -8.236 9.211 1.00 98.62 95 TYR A O 1
ATOM 723 N N . MET A 1 96 ? 2.197 -6.193 8.271 1.00 98.00 96 MET A N 1
ATOM 724 C CA . MET A 1 96 ? 1.102 -5.647 9.087 1.00 98.00 96 MET A CA 1
ATOM 725 C C . MET A 1 96 ? 1.547 -5.188 10.479 1.00 98.00 96 MET A C 1
ATOM 727 O O . MET A 1 96 ? 2.708 -5.313 10.859 1.00 98.00 96 MET A O 1
ATOM 731 N N . HIS A 1 97 ? 0.632 -4.564 11.223 1.00 97.69 97 HIS A N 1
ATOM 732 C CA . HIS A 1 97 ? 0.934 -3.988 12.538 1.00 97.69 97 HIS A CA 1
ATOM 733 C C . HIS A 1 97 ? 1.250 -5.049 13.604 1.00 97.69 97 HIS A C 1
ATOM 735 O O . HIS A 1 97 ? 1.920 -4.745 14.587 1.00 97.69 97 HIS A O 1
ATOM 741 N N . ASP A 1 98 ? 0.788 -6.279 13.395 1.00 97.50 98 ASP A N 1
ATOM 742 C CA . ASP A 1 98 ? 0.936 -7.403 14.313 1.00 97.50 98 ASP A CA 1
ATOM 743 C C . ASP A 1 98 ? 1.837 -8.523 13.771 1.00 97.50 98 ASP A C 1
ATOM 745 O O . ASP A 1 98 ? 2.030 -9.531 14.448 1.00 97.50 98 ASP A O 1
ATOM 749 N N . GLY A 1 99 ? 2.407 -8.347 12.575 1.00 98.00 99 GLY A N 1
ATOM 750 C CA . GLY A 1 99 ? 3.347 -9.299 11.992 1.00 98.00 99 GLY A CA 1
ATOM 751 C C . GLY A 1 99 ? 2.722 -10.626 11.557 1.00 98.00 99 GLY A C 1
ATOM 752 O O . GLY A 1 99 ? 3.439 -11.617 11.489 1.00 98.00 99 GLY A O 1
ATOM 753 N N . ARG A 1 100 ? 1.405 -10.701 11.308 1.00 97.81 100 ARG A N 1
ATOM 754 C CA . ARG A 1 100 ? 0.739 -11.987 11.010 1.00 97.81 100 ARG A CA 1
ATOM 755 C C . ARG A 1 100 ? 1.042 -12.576 9.627 1.00 97.81 100 ARG A C 1
ATOM 757 O O . ARG A 1 100 ? 0.721 -13.738 9.399 1.00 97.81 100 ARG A O 1
ATOM 764 N N . PHE A 1 101 ? 1.587 -11.781 8.707 1.00 98.62 101 PHE A N 1
ATOM 765 C CA . PHE A 1 101 ? 1.946 -12.227 7.359 1.00 98.62 101 PHE A CA 1
ATOM 766 C C . PHE A 1 101 ? 3.462 -12.294 7.212 1.00 98.62 101 PHE A C 1
ATOM 768 O O . PHE A 1 101 ? 4.165 -11.336 7.531 1.00 98.62 101 PHE A O 1
ATOM 775 N N . GLU A 1 102 ? 3.960 -13.406 6.691 1.00 98.44 102 GLU A N 1
ATOM 776 C CA . GLU A 1 102 ? 5.391 -13.665 6.508 1.00 98.44 102 GLU A CA 1
ATOM 777 C C . GLU A 1 102 ? 5.861 -13.274 5.102 1.00 98.44 102 GLU A C 1
ATOM 779 O O . GLU A 1 102 ? 7.050 -13.048 4.876 1.00 98.44 102 GLU A O 1
ATOM 784 N N . THR A 1 103 ? 4.929 -13.179 4.149 1.00 98.75 103 THR A N 1
ATOM 785 C CA . THR A 1 103 ? 5.204 -12.935 2.727 1.00 98.75 103 THR A CA 1
ATOM 786 C C . THR A 1 103 ? 4.394 -11.763 2.169 1.00 98.75 103 THR A C 1
ATOM 788 O O . THR A 1 103 ? 3.314 -11.434 2.664 1.00 98.75 103 THR A O 1
ATOM 791 N N . LEU A 1 104 ? 4.910 -11.112 1.120 1.00 98.56 104 LEU A N 1
ATOM 792 C CA . LEU A 1 104 ? 4.160 -10.067 0.414 1.00 98.56 104 LEU A CA 1
ATOM 793 C C . LEU A 1 104 ? 2.976 -10.661 -0.353 1.00 98.56 104 LEU A C 1
ATOM 795 O O . LEU A 1 104 ? 1.967 -9.989 -0.526 1.00 98.56 104 LEU A O 1
ATOM 799 N N . GLU A 1 105 ? 3.068 -11.917 -0.775 1.00 98.50 105 GLU A N 1
ATOM 800 C CA . GLU A 1 105 ? 1.981 -12.654 -1.407 1.00 98.50 105 GLU A CA 1
ATOM 801 C C . GLU A 1 105 ? 0.762 -12.749 -0.480 1.00 98.50 105 GLU A C 1
ATOM 803 O O . GLU A 1 105 ? -0.339 -12.427 -0.912 1.00 98.50 105 GLU A O 1
ATOM 808 N N . GLU A 1 106 ? 0.952 -13.058 0.807 1.00 98.75 106 GLU A N 1
ATOM 809 C CA . GLU A 1 106 ? -0.136 -13.048 1.800 1.00 98.75 106 GLU A CA 1
ATOM 810 C C . GLU A 1 106 ? -0.749 -11.650 1.978 1.00 98.75 106 GLU A C 1
ATOM 812 O O . GLU A 1 106 ? -1.964 -11.511 2.132 1.00 98.75 106 GLU A O 1
ATOM 817 N N . VAL A 1 107 ? 0.072 -10.594 1.906 1.00 98.38 107 VAL A N 1
ATOM 818 C CA . VAL A 1 107 ? -0.416 -9.206 1.924 1.00 98.38 107 VAL A CA 1
ATOM 819 C C . VAL A 1 107 ? -1.297 -8.924 0.705 1.00 98.38 107 VAL A C 1
ATOM 821 O O . VAL A 1 107 ? -2.357 -8.314 0.839 1.00 98.38 107 VAL A O 1
ATOM 824 N N . ILE A 1 108 ? -0.877 -9.356 -0.484 1.00 97.62 108 ILE A N 1
ATOM 825 C CA . ILE A 1 108 ? -1.652 -9.172 -1.715 1.00 97.62 108 ILE A CA 1
ATOM 826 C C . ILE A 1 108 ? -2.939 -10.007 -1.681 1.00 97.62 108 ILE A C 1
ATOM 828 O O . ILE A 1 108 ? -3.997 -9.487 -2.034 1.00 97.62 108 ILE A O 1
ATOM 832 N N . ASP A 1 109 ? -2.890 -11.246 -1.191 1.00 98.06 109 ASP A N 1
ATOM 833 C CA . ASP A 1 109 ? -4.066 -12.107 -1.030 1.00 98.06 109 ASP A CA 1
ATOM 834 C C . ASP A 1 109 ? -5.089 -11.507 -0.055 1.00 98.06 109 ASP A C 1
ATOM 836 O O . ASP A 1 109 ? -6.301 -11.575 -0.304 1.00 98.06 109 ASP A O 1
ATOM 840 N N . HIS A 1 110 ? -4.613 -10.846 1.009 1.00 97.94 110 HIS A N 1
ATOM 841 C CA . HIS A 1 110 ? -5.457 -10.079 1.924 1.00 97.94 110 HIS A CA 1
ATOM 842 C C . HIS A 1 110 ? -6.235 -8.984 1.192 1.00 97.94 110 HIS A C 1
ATOM 844 O O . HIS A 1 110 ? -7.460 -8.959 1.268 1.00 97.94 110 HIS A O 1
ATOM 850 N N . TYR A 1 111 ? -5.559 -8.122 0.430 1.00 96.94 111 TYR A N 1
ATOM 851 C CA . TYR A 1 111 ? -6.241 -7.061 -0.323 1.00 96.94 111 TYR A CA 1
ATOM 852 C C . TYR A 1 111 ? -7.119 -7.597 -1.460 1.00 96.94 111 TYR A C 1
ATOM 854 O O . TYR A 1 111 ? -8.121 -6.975 -1.799 1.00 96.94 111 TYR A O 1
ATOM 862 N N . ASN A 1 112 ? -6.777 -8.749 -2.037 1.00 95.19 112 ASN A N 1
ATOM 863 C CA . ASN A 1 112 ? -7.537 -9.348 -3.129 1.00 95.19 112 ASN A CA 1
ATOM 864 C C . ASN A 1 112 ? -8.815 -10.065 -2.654 1.00 95.19 112 ASN A C 1
ATOM 866 O O . ASN A 1 112 ? -9.793 -10.127 -3.397 1.00 95.19 112 ASN A O 1
ATOM 870 N N . SER A 1 113 ? -8.817 -10.651 -1.449 1.00 95.75 113 SER A N 1
ATOM 871 C CA . SER A 1 113 ? -9.956 -11.461 -0.976 1.00 95.75 113 SER A CA 1
ATOM 872 C C . SER A 1 113 ? -10.101 -11.625 0.543 1.00 95.75 113 SER A C 1
ATOM 874 O O . SER A 1 113 ? -11.114 -12.157 0.997 1.00 95.75 113 SER A O 1
ATOM 876 N N . GLY A 1 114 ? -9.107 -11.214 1.332 1.00 96.81 114 GLY A N 1
ATOM 877 C CA . GLY A 1 114 ? -9.061 -11.427 2.782 1.00 96.81 114 GLY A CA 1
ATOM 878 C C . GLY A 1 114 ? -9.650 -10.299 3.630 1.00 96.81 114 GLY A C 1
ATOM 879 O O . GLY A 1 114 ? -9.832 -10.501 4.832 1.00 96.81 114 GLY A O 1
ATOM 880 N N . VAL A 1 115 ? -9.974 -9.148 3.027 1.00 97.50 115 VAL A N 1
ATOM 881 C CA . VAL A 1 115 ? -10.571 -7.992 3.716 1.00 97.50 115 VAL A CA 1
ATOM 882 C C . VAL A 1 115 ? -11.831 -8.402 4.482 1.00 97.50 115 VAL A C 1
ATOM 884 O O . VAL A 1 115 ? -12.770 -8.979 3.935 1.00 97.50 115 VAL A O 1
ATOM 887 N N . GLN A 1 116 ? -11.854 -8.075 5.771 1.00 97.75 116 GLN A N 1
ATOM 888 C CA . GLN A 1 116 ? -12.970 -8.311 6.675 1.00 97.75 116 GLN A CA 1
ATOM 889 C C . GLN A 1 116 ? -13.726 -7.011 6.949 1.00 97.75 116 GLN A C 1
ATOM 891 O O . GLN A 1 116 ? -13.142 -5.989 7.320 1.00 97.75 116 GLN A O 1
ATOM 896 N N . ALA A 1 117 ? -15.052 -7.070 6.836 1.00 97.19 117 ALA A N 1
ATOM 897 C CA . ALA A 1 117 ? -15.915 -5.951 7.182 1.00 97.19 117 ALA A CA 1
ATOM 898 C C . ALA A 1 117 ? -15.868 -5.653 8.690 1.00 97.19 117 ALA A C 1
ATOM 900 O O . ALA A 1 117 ? -16.020 -6.542 9.530 1.00 97.19 117 ALA A O 1
ATOM 901 N N . SER A 1 118 ? -15.713 -4.375 9.030 1.00 96.31 118 SER A N 1
ATOM 902 C CA . SER A 1 118 ? -15.811 -3.850 10.395 1.00 96.31 118 SER A CA 1
ATOM 903 C C . SER A 1 118 ? -16.402 -2.437 10.361 1.00 96.31 118 SER A C 1
ATOM 905 O O . SER A 1 118 ? -16.475 -1.815 9.304 1.00 96.31 118 SER A O 1
ATOM 907 N N . ALA A 1 119 ? -16.834 -1.909 11.509 1.00 95.88 119 ALA A N 1
ATOM 908 C CA . ALA A 1 119 ? -17.548 -0.626 11.577 1.00 95.88 119 ALA A CA 1
ATOM 909 C C . ALA A 1 119 ? -16.740 0.594 11.085 1.00 95.88 119 ALA A C 1
ATOM 911 O O . ALA A 1 119 ? -17.319 1.647 10.832 1.00 95.88 119 ALA A O 1
ATOM 912 N N . THR A 1 120 ? -15.416 0.472 10.996 1.00 97.62 120 THR A N 1
ATOM 913 C CA . THR A 1 120 ? -14.491 1.544 10.604 1.00 97.62 120 THR A CA 1
ATOM 914 C C . THR A 1 120 ? -13.660 1.179 9.375 1.00 97.62 120 THR A C 1
ATOM 916 O O . THR A 1 120 ? -12.666 1.863 9.119 1.00 97.62 120 THR A O 1
ATOM 919 N N . LEU A 1 121 ? -14.029 0.107 8.652 1.00 97.88 121 LEU A N 1
ATOM 920 C CA . LEU A 1 121 ? -13.373 -0.292 7.404 1.00 97.88 121 LEU A CA 1
ATOM 921 C C . LEU A 1 121 ? -13.294 0.912 6.459 1.00 97.88 121 LEU A C 1
ATOM 923 O O . LEU A 1 121 ? -14.232 1.705 6.364 1.00 97.88 121 LEU A O 1
ATOM 927 N N . ASP A 1 122 ? -12.152 1.078 5.796 1.00 96.12 122 ASP A N 1
ATOM 928 C CA . ASP A 1 122 ? -12.023 2.136 4.807 1.00 96.12 122 ASP A CA 1
ATOM 929 C C . ASP A 1 122 ? -12.927 1.849 3.599 1.00 96.12 122 ASP A C 1
ATOM 931 O O . ASP A 1 122 ? -12.879 0.769 3.018 1.00 96.12 122 ASP A O 1
ATOM 935 N N . ASN A 1 123 ? -13.734 2.834 3.209 1.00 93.56 123 ASN A N 1
ATOM 936 C CA . ASN A 1 123 ? -14.760 2.699 2.173 1.00 93.56 123 ASN A CA 1
ATOM 937 C C . ASN A 1 123 ? -14.218 2.369 0.773 1.00 93.56 123 ASN A C 1
ATOM 939 O O . ASN A 1 123 ? -14.991 2.032 -0.117 1.00 93.56 123 ASN A O 1
ATOM 943 N N . ARG A 1 124 ? -12.906 2.494 0.547 1.00 90.81 124 ARG A N 1
ATOM 944 C CA . ARG A 1 124 ? -12.259 2.074 -0.705 1.00 90.81 124 ARG A CA 1
ATOM 945 C C . ARG A 1 124 ? -12.057 0.557 -0.782 1.00 90.81 124 ARG A C 1
ATOM 947 O O . ARG A 1 124 ? -11.669 0.065 -1.833 1.00 90.81 124 ARG A O 1
ATOM 954 N N . LEU A 1 125 ? -12.265 -0.152 0.327 1.00 90.00 125 LEU A N 1
ATOM 955 C CA . LEU A 1 125 ? -12.108 -1.602 0.462 1.00 90.00 125 LEU A CA 1
ATOM 9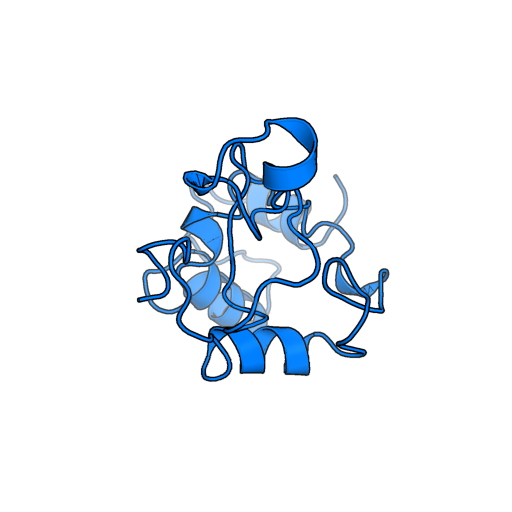56 C C . LEU A 1 125 ? -13.453 -2.322 0.686 1.00 90.00 125 LEU A C 1
ATOM 958 O O . LEU A 1 125 ? -13.449 -3.499 1.045 1.00 90.00 125 LEU A O 1
ATOM 962 N N . GLU A 1 126 ? -14.577 -1.612 0.535 1.00 76.69 126 GLU A N 1
ATOM 963 C CA . GLU A 1 126 ? -15.944 -2.161 0.610 1.00 76.69 126 GLU A CA 1
ATOM 964 C C . GLU A 1 126 ? -16.392 -2.861 -0.682 1.00 76.69 126 GLU A C 1
ATOM 966 O O . GLU A 1 126 ? -15.995 -2.419 -1.785 1.00 76.69 126 GLU A O 1
#

Sequence (126 aa):
YQSKYDVGRAQVNNPDQDFPNYSDLENLGKDIFFGGRGDCAQCHTSDLFVGDEARNNGLDAVLTDLGLGAVTGNANDNGKFKVGSLRNIELTAPYMHDGRFETLEEVIDHYNSGVQASATLDNRLE

Radius of gyration: 15.75 Å; chains: 1; bounding box: 36×26×42 Å

pLDDT: mean 95.62, std 4.2, range [74.5, 98.75]